Protein AF-A0A498Q0D4-F1 (afdb_monomer)

Structure (mmCIF, N/CA/C/O backbone):
data_AF-A0A498Q0D4-F1
#
_entry.id   AF-A0A498Q0D4-F1
#
loop_
_atom_site.group_PDB
_atom_site.id
_atom_site.type_symbol
_atom_site.label_atom_id
_atom_site.label_alt_id
_atom_site.label_comp_id
_atom_site.label_asym_id
_atom_site.label_entity_id
_atom_site.label_seq_id
_atom_site.pdbx_PDB_ins_code
_atom_site.Cartn_x
_atom_site.Cartn_y
_atom_site.Cartn_z
_atom_site.occupancy
_atom_site.B_iso_or_equiv
_atom_site.auth_seq_id
_atom_site.auth_comp_id
_atom_site.auth_asym_id
_atom_site.auth_atom_id
_atom_site.pdbx_PDB_model_num
ATOM 1 N N . MET A 1 1 ? -9.023 2.139 27.130 1.00 34.03 1 MET A N 1
ATOM 2 C CA . MET A 1 1 ? -8.123 1.333 26.272 1.00 34.03 1 MET A CA 1
ATOM 3 C C . MET A 1 1 ? -8.940 0.749 25.131 1.00 34.03 1 MET A C 1
ATOM 5 O O . MET A 1 1 ? -9.715 -0.170 25.361 1.00 34.03 1 MET A O 1
ATOM 9 N N . VAL A 1 2 ? -8.842 1.318 23.928 1.00 39.56 2 VAL A N 1
ATOM 10 C CA . VAL A 1 2 ? -9.540 0.787 22.747 1.00 39.56 2 VAL A CA 1
ATOM 11 C C . VAL A 1 2 ? -8.792 -0.467 22.300 1.00 39.56 2 VAL A C 1
ATOM 13 O O . VAL A 1 2 ? -7.667 -0.383 21.813 1.00 39.56 2 VAL A O 1
ATOM 16 N N . LYS A 1 3 ? -9.391 -1.642 22.519 1.00 35.66 3 LYS A N 1
ATOM 17 C CA . LYS A 1 3 ? -8.954 -2.893 21.890 1.00 35.66 3 LYS A CA 1
ATOM 18 C C . LYS A 1 3 ? -9.109 -2.708 20.377 1.00 35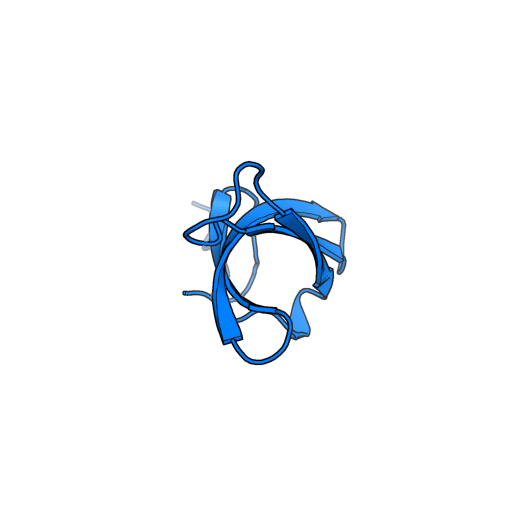.66 3 LYS A C 1
ATOM 20 O O . LYS A 1 3 ? -10.231 -2.783 19.885 1.00 35.66 3 LYS A O 1
ATOM 25 N N . ARG A 1 4 ? -8.017 -2.445 19.646 1.00 44.81 4 ARG A N 1
ATOM 26 C CA . ARG A 1 4 ? -8.027 -2.507 18.176 1.00 44.81 4 ARG A CA 1
ATOM 27 C C . ARG A 1 4 ? -8.504 -3.907 17.789 1.00 44.81 4 ARG A C 1
ATOM 29 O O . ARG A 1 4 ? -7.879 -4.898 18.170 1.00 44.81 4 ARG A O 1
ATOM 36 N N . LYS A 1 5 ? -9.643 -4.007 17.097 1.00 44.25 5 LYS A N 1
ATOM 37 C CA . LYS A 1 5 ? -10.049 -5.264 16.464 1.00 44.25 5 LYS A CA 1
ATOM 38 C C . LYS A 1 5 ? -8.924 -5.649 15.509 1.00 44.25 5 LYS A C 1
ATOM 40 O O . LYS A 1 5 ? -8.526 -4.846 14.671 1.00 44.25 5 LYS A O 1
ATOM 45 N N . LYS A 1 6 ? -8.410 -6.867 15.652 1.00 46.19 6 LYS A N 1
ATOM 46 C CA . LYS A 1 6 ? -7.550 -7.527 14.667 1.00 46.19 6 LYS A CA 1
ATOM 47 C C . LYS A 1 6 ? -8.288 -7.471 13.314 1.00 46.19 6 LYS A C 1
ATOM 49 O O . LYS A 1 6 ? -9.209 -8.255 13.119 1.00 46.19 6 LYS A O 1
ATOM 54 N N . GLY A 1 7 ? -7.985 -6.480 12.469 1.00 56.25 7 GLY A N 1
ATOM 55 C CA . GLY A 1 7 ? -8.667 -6.241 11.186 1.00 56.25 7 GLY A CA 1
ATOM 56 C C . GLY A 1 7 ? -9.167 -4.814 10.907 1.00 56.25 7 GLY A C 1
ATOM 57 O O . GLY A 1 7 ? -9.642 -4.572 9.803 1.00 56.25 7 GLY A O 1
ATOM 58 N N . GLU A 1 8 ? -9.078 -3.861 11.842 1.00 72.81 8 GLU A N 1
ATOM 59 C CA . GLU A 1 8 ? -9.435 -2.461 11.550 1.00 72.81 8 GLU A CA 1
ATOM 60 C C . GLU A 1 8 ? -8.195 -1.682 11.092 1.00 72.81 8 GLU A C 1
ATOM 62 O O . GLU A 1 8 ? -7.366 -1.270 11.902 1.00 72.81 8 GLU A O 1
ATOM 67 N N . LEU A 1 9 ? -8.053 -1.546 9.772 1.00 82.12 9 LEU A N 1
ATOM 68 C CA . LEU A 1 9 ? -6.964 -0.813 9.128 1.00 82.12 9 LEU A CA 1
ATOM 69 C C . LEU A 1 9 ? -7.001 0.662 9.533 1.00 82.12 9 LEU A C 1
ATOM 71 O O . LEU A 1 9 ? -8.057 1.295 9.491 1.00 82.12 9 LEU A O 1
ATOM 75 N N . SER A 1 10 ? -5.847 1.213 9.896 1.00 87.50 10 SER A N 1
ATOM 76 C CA . SER A 1 10 ? -5.687 2.605 10.315 1.00 87.50 10 SER A CA 1
ATOM 77 C C . SER A 1 10 ? -4.578 3.304 9.531 1.00 87.50 10 SER A C 1
ATOM 79 O O . SER A 1 10 ? -3.663 2.670 9.011 1.00 87.50 10 SER A O 1
ATOM 81 N N . ALA A 1 11 ? -4.633 4.636 9.458 1.00 89.19 11 ALA A N 1
ATOM 82 C CA . ALA A 1 11 ? -3.511 5.408 8.929 1.00 89.19 11 ALA A CA 1
ATOM 83 C C . ALA A 1 11 ? -2.247 5.169 9.774 1.00 89.19 11 ALA A C 1
ATOM 85 O O . ALA A 1 11 ? -2.311 5.156 11.004 1.00 89.19 11 ALA A O 1
ATOM 86 N N . GLY A 1 12 ? -1.116 4.976 9.099 1.00 89.94 12 GLY A N 1
ATOM 87 C CA . GLY A 1 12 ? 0.164 4.570 9.672 1.00 89.94 12 GLY A CA 1
ATOM 88 C C . GLY A 1 12 ? 0.388 3.058 9.720 1.00 89.94 12 GLY A C 1
ATOM 89 O O . GLY A 1 12 ? 1.520 2.644 9.946 1.00 89.94 12 GLY A O 1
ATOM 90 N N . ASP A 1 13 ? -0.637 2.231 9.489 1.00 89.62 13 ASP A N 1
ATOM 91 C CA . ASP A 1 13 ? -0.452 0.780 9.454 1.00 89.62 13 ASP A CA 1
ATOM 92 C C . ASP A 1 13 ? 0.266 0.351 8.164 1.00 89.62 13 ASP A C 1
ATOM 94 O O . ASP A 1 13 ? 0.052 0.917 7.085 1.00 89.62 13 ASP A O 1
ATOM 98 N N . HIS A 1 14 ? 1.092 -0.689 8.276 1.00 90.06 14 HIS A N 1
ATOM 99 C CA . HIS A 1 14 ? 1.746 -1.323 7.138 1.00 90.06 14 HIS A CA 1
ATOM 100 C C . HIS A 1 14 ? 0.913 -2.494 6.618 1.00 90.06 14 HIS A C 1
ATOM 102 O O . HIS A 1 14 ? 0.416 -3.327 7.381 1.00 90.06 14 HIS A O 1
ATOM 108 N N . VAL A 1 15 ? 0.775 -2.560 5.300 1.00 89.00 15 VAL A N 1
ATOM 109 C CA . VAL A 1 15 ? -0.002 -3.580 4.595 1.00 89.00 15 VAL A CA 1
ATOM 110 C C . VAL A 1 15 ? 0.801 -4.130 3.431 1.00 89.00 15 VAL A C 1
ATOM 112 O O . VAL A 1 15 ? 1.591 -3.411 2.820 1.00 89.00 15 VAL A O 1
ATOM 115 N N . ARG A 1 16 ? 0.587 -5.402 3.106 1.00 88.94 16 ARG A N 1
ATOM 116 C CA . ARG A 1 16 ? 1.087 -5.993 1.864 1.00 88.94 16 ARG A CA 1
ATOM 117 C C . ARG A 1 16 ? 0.026 -5.846 0.793 1.00 88.94 16 ARG A C 1
ATOM 119 O O . ARG A 1 16 ? -1.146 -6.140 1.031 1.00 88.94 16 ARG A O 1
ATOM 126 N N . VAL A 1 17 ? 0.445 -5.383 -0.376 1.00 87.00 17 VAL A N 1
ATOM 127 C CA . VAL A 1 17 ? -0.419 -5.233 -1.545 1.00 87.00 17 VAL A CA 1
ATOM 128 C C . VAL A 1 17 ? 0.257 -5.811 -2.770 1.00 87.00 17 VAL A C 1
ATOM 130 O O . VAL A 1 17 ? 1.478 -5.767 -2.895 1.00 87.00 17 VAL A O 1
ATOM 133 N N . VAL A 1 18 ? -0.549 -6.313 -3.696 1.00 86.69 18 VAL A N 1
ATOM 134 C CA . VAL A 1 18 ? -0.080 -6.696 -5.024 1.00 86.69 18 VAL A CA 1
ATOM 135 C C . VAL A 1 18 ? -0.258 -5.489 -5.938 1.00 86.69 18 VAL A C 1
ATOM 137 O O . VAL A 1 18 ? -1.370 -4.980 -6.084 1.00 86.69 18 VAL A O 1
ATOM 140 N N . PHE A 1 19 ? 0.834 -5.015 -6.534 1.00 82.62 19 PHE A N 1
ATOM 141 C CA . PHE A 1 19 ? 0.813 -3.948 -7.530 1.00 82.62 19 PHE A CA 1
ATOM 142 C C . PHE A 1 19 ? 1.500 -4.443 -8.806 1.00 82.62 19 PHE A C 1
ATOM 144 O O . PHE A 1 19 ? 2.691 -4.756 -8.803 1.00 82.62 19 PHE A O 1
ATOM 151 N N . GLY A 1 20 ? 0.735 -4.556 -9.895 1.00 84.38 20 GLY A N 1
ATOM 152 C CA . GLY A 1 20 ? 1.174 -5.310 -11.073 1.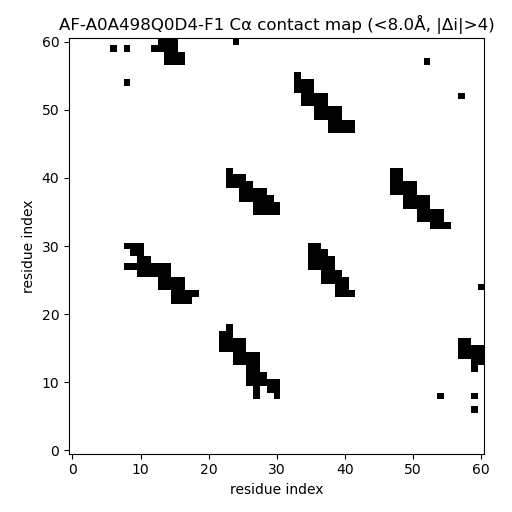00 84.38 20 GLY A CA 1
ATOM 153 C C . GLY A 1 20 ? 1.325 -6.796 -10.733 1.00 84.38 20 GLY A C 1
ATOM 154 O O . GLY A 1 20 ? 0.409 -7.384 -10.167 1.00 84.38 20 GLY A O 1
ATOM 155 N N . ASP A 1 21 ? 2.493 -7.371 -11.023 1.00 87.44 21 ASP A N 1
ATOM 156 C CA . ASP A 1 21 ? 2.812 -8.788 -10.771 1.00 87.44 21 ASP A CA 1
ATOM 157 C C . ASP A 1 21 ? 3.701 -9.004 -9.533 1.00 87.44 21 ASP A C 1
ATOM 159 O O . ASP A 1 21 ? 4.300 -10.068 -9.360 1.00 87.44 21 ASP A O 1
ATOM 163 N N . ARG A 1 22 ? 3.861 -7.979 -8.686 1.00 87.19 22 ARG A N 1
ATOM 164 C CA . ARG A 1 22 ? 4.749 -8.024 -7.517 1.00 87.19 22 ARG A CA 1
ATOM 165 C C . ARG A 1 22 ? 4.034 -7.601 -6.243 1.00 87.19 22 ARG A C 1
ATOM 167 O O . ARG A 1 22 ? 3.155 -6.740 -6.254 1.00 87.19 22 ARG A O 1
ATOM 174 N N . GLU A 1 23 ? 4.450 -8.208 -5.138 1.00 87.62 23 GLU A N 1
ATOM 175 C CA . GLU A 1 23 ? 4.038 -7.805 -3.798 1.00 87.62 23 GLU A CA 1
ATOM 176 C C . GLU A 1 23 ? 4.931 -6.682 -3.279 1.00 87.62 23 GLU A C 1
ATOM 178 O O . GLU A 1 23 ? 6.158 -6.741 -3.373 1.00 87.62 23 GLU A O 1
ATOM 183 N N . TYR A 1 24 ? 4.295 -5.673 -2.697 1.00 87.56 24 TYR A N 1
ATOM 184 C CA . TYR A 1 24 ? 4.949 -4.533 -2.081 1.00 87.56 24 TYR A CA 1
ATOM 185 C C . TYR A 1 24 ? 4.393 -4.298 -0.685 1.00 87.56 24 TYR A C 1
ATOM 187 O O . TYR A 1 24 ? 3.203 -4.491 -0.421 1.00 87.56 24 TYR A O 1
ATOM 195 N N . THR A 1 25 ? 5.257 -3.812 0.199 1.00 88.94 25 THR A N 1
ATOM 196 C CA . THR A 1 25 ? 4.825 -3.259 1.479 1.00 88.94 25 THR A CA 1
ATOM 197 C C . THR A 1 25 ? 4.458 -1.797 1.277 1.00 88.94 25 THR A C 1
ATOM 199 O O . THR A 1 25 ? 5.252 -0.995 0.783 1.00 88.94 25 THR A O 1
ATOM 202 N N . GLY A 1 26 ? 3.239 -1.452 1.665 1.00 90.75 26 G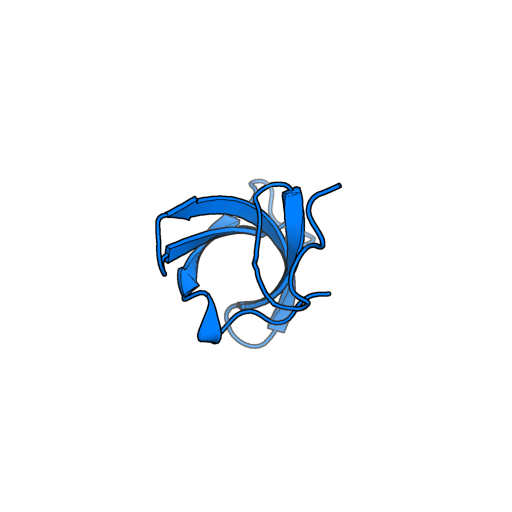LY A N 1
ATOM 203 C CA . GLY A 1 26 ? 2.727 -0.096 1.654 1.00 90.75 26 GLY A CA 1
ATOM 204 C C . GLY A 1 26 ? 2.363 0.389 3.042 1.00 90.75 26 GLY A C 1
ATOM 205 O O . GLY A 1 26 ? 2.132 -0.395 3.961 1.00 90.75 26 GLY A O 1
ATOM 206 N N . THR A 1 27 ? 2.277 1.704 3.175 1.00 93.31 27 THR A N 1
ATOM 207 C CA . THR A 1 27 ? 1.825 2.370 4.394 1.00 93.31 27 THR A CA 1
ATOM 208 C C . THR A 1 27 ? 0.484 3.022 4.123 1.00 93.31 27 THR A C 1
ATOM 210 O O . THR A 1 27 ? 0.330 3.773 3.158 1.00 93.31 27 THR A O 1
ATOM 213 N N . ILE A 1 28 ? -0.502 2.756 4.972 1.00 92.31 28 ILE A N 1
ATOM 214 C CA . ILE A 1 28 ? -1.809 3.390 4.860 1.00 92.31 28 ILE A CA 1
ATOM 215 C C . ILE A 1 28 ? -1.665 4.861 5.232 1.00 92.31 28 ILE A C 1
ATOM 217 O O . ILE A 1 28 ? -1.320 5.197 6.360 1.00 92.31 28 ILE A O 1
ATOM 221 N N . THR A 1 29 ? -1.973 5.761 4.311 1.00 93.44 29 THR A N 1
ATOM 222 C CA . THR A 1 29 ? -1.954 7.205 4.576 1.00 93.44 29 THR A CA 1
ATOM 223 C C . THR A 1 29 ? -3.319 7.729 4.987 1.00 93.44 29 THR A C 1
ATOM 225 O O . THR A 1 29 ? -3.413 8.703 5.734 1.00 93.44 29 THR A O 1
ATOM 228 N N . ARG A 1 30 ? -4.400 7.077 4.544 1.00 91.06 30 ARG A N 1
ATOM 229 C CA . ARG A 1 30 ? -5.767 7.470 4.893 1.00 91.06 30 ARG A CA 1
ATOM 230 C C . ARG A 1 30 ? -6.741 6.308 4.775 1.00 91.06 30 ARG A C 1
ATOM 232 O O . ARG A 1 30 ? -6.697 5.547 3.816 1.00 91.06 30 ARG A O 1
ATOM 239 N N . VAL A 1 31 ? -7.701 6.253 5.691 1.00 90.06 31 VAL A N 1
ATOM 240 C CA . VAL A 1 31 ? -8.853 5.345 5.625 1.00 90.06 31 VAL A CA 1
ATOM 241 C C . VAL A 1 31 ? -10.128 6.180 5.560 1.00 90.06 31 VAL A C 1
ATOM 243 O O . VAL A 1 31 ? -10.301 7.130 6.321 1.00 90.06 31 VAL A O 1
ATOM 246 N N . SER A 1 32 ? -11.012 5.866 4.618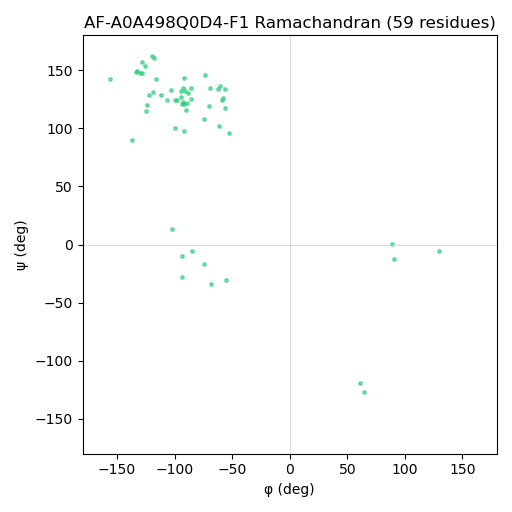 1.00 88.00 32 SER A N 1
ATOM 247 C CA . SER A 1 32 ? -12.303 6.529 4.435 1.00 88.00 32 SER A CA 1
ATOM 248 C C . SER A 1 32 ? -13.382 5.480 4.166 1.00 88.00 32 SER A C 1
ATOM 250 O O . SER A 1 32 ? -13.629 5.075 3.029 1.00 88.00 32 SER A O 1
ATOM 252 N N . GLY A 1 33 ? -14.008 4.993 5.239 1.00 85.88 33 GLY A N 1
ATOM 253 C CA . GLY A 1 33 ? -14.941 3.870 5.165 1.00 85.88 33 GLY A CA 1
ATOM 254 C C . GLY A 1 33 ? -14.238 2.612 4.649 1.00 85.88 33 GLY A C 1
ATOM 255 O O . GLY A 1 33 ? -13.274 2.152 5.247 1.00 85.88 33 GLY A O 1
ATOM 256 N N . TYR A 1 34 ? -14.698 2.080 3.516 1.00 84.12 34 TYR A N 1
ATOM 257 C CA . TYR A 1 34 ? -14.106 0.902 2.868 1.00 84.12 34 TYR A CA 1
ATOM 258 C C . TYR A 1 34 ? -12.924 1.228 1.940 1.00 84.12 34 TYR A C 1
ATOM 260 O O . TYR A 1 34 ? -12.318 0.310 1.389 1.00 84.12 34 TYR A O 1
ATOM 268 N N . ARG A 1 35 ? -12.622 2.515 1.72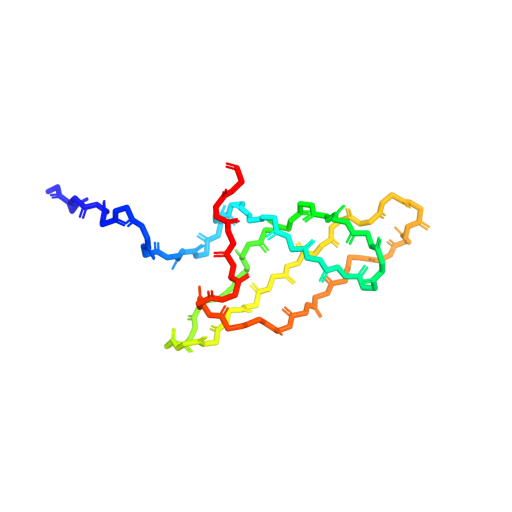6 1.00 88.75 35 ARG A N 1
ATOM 269 C CA . ARG A 1 35 ? -11.544 2.994 0.855 1.00 88.75 35 ARG A CA 1
ATOM 270 C C . ARG A 1 35 ? -10.287 3.252 1.669 1.00 88.75 35 ARG A C 1
ATOM 272 O O . ARG A 1 35 ? -10.323 4.019 2.629 1.00 88.75 35 ARG A O 1
ATOM 279 N N . VAL A 1 36 ? -9.179 2.657 1.254 1.00 90.94 36 VAL A N 1
ATOM 280 C CA . VAL A 1 36 ? -7.892 2.760 1.938 1.00 90.94 36 VAL A CA 1
ATOM 281 C C . VAL A 1 36 ? -6.852 3.280 0.960 1.00 90.94 36 VAL A C 1
ATOM 283 O O . VAL A 1 36 ? -6.612 2.683 -0.084 1.00 90.94 36 VAL A O 1
ATOM 286 N N . TYR A 1 37 ? -6.255 4.416 1.289 1.00 92.88 37 TYR A N 1
ATOM 287 C CA . TYR A 1 37 ? -5.159 5.002 0.533 1.00 92.88 37 TYR A CA 1
ATOM 288 C C . TYR A 1 37 ? -3.860 4.447 1.087 1.00 92.88 37 TYR A C 1
ATOM 290 O O . TYR A 1 37 ? -3.584 4.592 2.279 1.00 92.88 37 TYR A O 1
ATOM 298 N N . VAL A 1 38 ? -3.085 3.809 0.220 1.00 92.94 38 V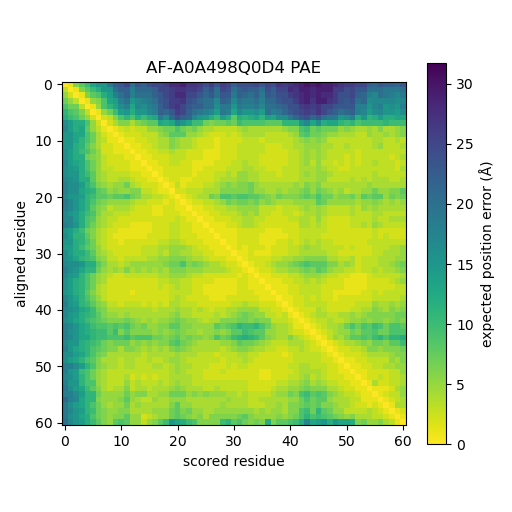AL A N 1
ATOM 299 C CA . VAL A 1 38 ? -1.816 3.182 0.568 1.00 92.94 38 VAL A CA 1
ATOM 300 C C . VAL A 1 38 ? -0.735 3.806 -0.290 1.00 92.94 38 VAL A C 1
ATOM 302 O O . VAL A 1 38 ? -0.861 3.872 -1.513 1.00 92.94 38 VAL A O 1
ATOM 305 N N . THR A 1 39 ? 0.324 4.259 0.360 1.00 94.12 39 THR A N 1
ATOM 306 C CA . THR A 1 39 ? 1.527 4.752 -0.296 1.00 94.12 39 THR A CA 1
ATOM 307 C C . THR A 1 39 ? 2.565 3.642 -0.316 1.00 94.12 39 THR A C 1
ATOM 309 O O . THR A 1 39 ? 2.897 3.066 0.720 1.00 94.12 39 THR A O 1
ATOM 312 N N . LEU A 1 40 ? 3.040 3.322 -1.513 1.00 90.62 40 LEU A N 1
ATOM 313 C CA . LEU A 1 40 ? 3.999 2.267 -1.790 1.00 90.62 40 LEU A CA 1
ATOM 314 C C . LEU A 1 40 ? 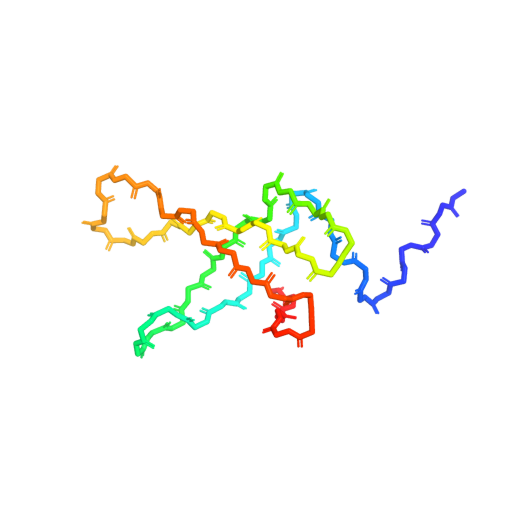5.374 2.866 -2.030 1.00 90.62 40 LEU A C 1
ATOM 316 O O . LEU A 1 40 ? 5.529 3.798 -2.821 1.00 90.62 40 LEU A O 1
ATOM 320 N N . HIS A 1 41 ? 6.365 2.276 -1.373 1.00 82.81 41 HIS A N 1
ATOM 321 C CA . HIS A 1 41 ? 7.768 2.537 -1.641 1.00 82.81 41 HIS A CA 1
ATOM 322 C C . HIS A 1 41 ? 8.282 1.404 -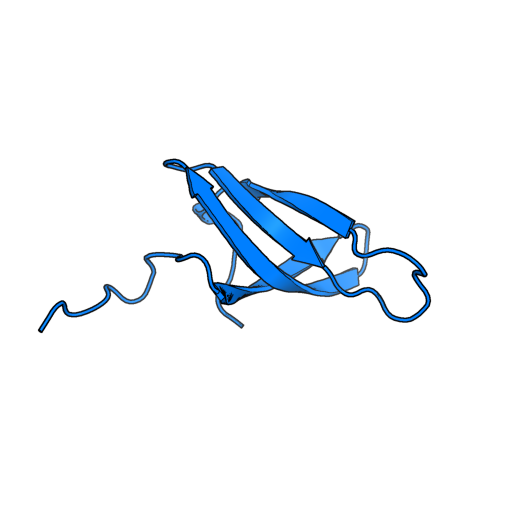2.524 1.00 82.81 41 HIS A C 1
ATOM 324 O O . HIS A 1 41 ? 8.520 0.292 -2.056 1.00 82.81 41 HIS A O 1
ATOM 330 N N . ILE A 1 42 ? 8.370 1.676 -3.823 1.00 84.25 42 ILE A N 1
ATOM 331 C CA . ILE A 1 42 ? 8.877 0.730 -4.813 1.00 84.25 42 ILE A CA 1
ATOM 332 C C . ILE A 1 42 ? 10.369 1.005 -4.969 1.00 84.25 42 ILE A C 1
ATOM 334 O O . ILE A 1 42 ? 10.758 2.123 -5.298 1.00 84.25 42 ILE A O 1
ATOM 338 N N . GLU A 1 43 ? 11.208 -0.003 -4.732 1.00 81.56 43 GLU A N 1
ATOM 339 C CA . GLU A 1 43 ? 12.643 0.132 -4.987 1.00 81.56 43 GLU A CA 1
ATOM 340 C C . GLU A 1 43 ? 12.887 0.480 -6.462 1.00 81.56 43 GLU A C 1
ATOM 342 O O . GLU A 1 43 ? 12.432 -0.227 -7.364 1.00 81.56 43 GLU A O 1
ATOM 347 N N . GLY A 1 44 ? 13.592 1.589 -6.695 1.00 83.19 44 GLY A N 1
ATOM 348 C CA . GLY A 1 44 ? 13.866 2.118 -8.031 1.00 83.19 44 GLY A CA 1
ATOM 349 C C . GLY A 1 44 ? 12.814 3.088 -8.578 1.00 83.19 44 GLY A C 1
ATOM 350 O O . GLY A 1 44 ? 12.989 3.567 -9.694 1.00 83.19 44 GLY A O 1
ATOM 351 N N . ALA A 1 45 ? 11.751 3.396 -7.829 1.00 82.88 45 ALA A N 1
ATOM 352 C CA . ALA A 1 45 ? 10.877 4.524 -8.141 1.00 82.88 45 ALA A CA 1
ATOM 353 C C . ALA A 1 45 ? 11.404 5.800 -7.469 1.00 82.88 45 ALA A C 1
ATOM 355 O O . ALA A 1 45 ? 11.678 5.794 -6.268 1.00 82.88 45 ALA A O 1
ATOM 356 N N . ASP A 1 46 ? 11.515 6.886 -8.235 1.00 84.00 46 ASP A N 1
ATOM 357 C CA . ASP A 1 46 ? 11.905 8.199 -7.702 1.00 84.00 46 ASP A CA 1
ATOM 358 C C . ASP A 1 46 ? 10.816 8.787 -6.791 1.00 84.00 46 ASP A C 1
ATOM 360 O O . ASP A 1 46 ? 11.116 9.416 -5.776 1.00 84.00 46 ASP A O 1
ATOM 364 N N . ASP A 1 47 ? 9.548 8.519 -7.118 1.00 85.62 47 ASP A N 1
ATOM 365 C CA . ASP A 1 47 ? 8.385 9.003 -6.381 1.00 85.62 47 ASP A CA 1
ATOM 366 C C . ASP A 1 47 ? 7.576 7.856 -5.751 1.00 85.62 47 ASP A C 1
ATOM 368 O O . ASP A 1 47 ? 7.383 6.798 -6.364 1.00 85.62 47 ASP A O 1
ATOM 372 N N . PRO A 1 48 ? 7.034 8.058 -4.536 1.00 86.31 48 PRO A N 1
ATOM 373 C CA . PRO A 1 48 ? 6.168 7.080 -3.901 1.00 86.31 48 PRO A CA 1
ATOM 374 C C . PRO A 1 48 ? 4.823 6.974 -4.632 1.00 86.31 48 PRO A C 1
ATOM 376 O O . PRO A 1 48 ? 4.156 7.969 -4.928 1.00 86.31 48 PRO A O 1
ATOM 379 N N . VAL A 1 49 ? 4.367 5.743 -4.863 1.00 88.81 49 VAL A N 1
ATOM 380 C CA . VAL A 1 49 ? 3.109 5.489 -5.574 1.00 88.81 49 VAL A CA 1
ATOM 381 C C . VAL A 1 49 ? 1.966 5.428 -4.576 1.00 88.81 49 VAL A C 1
ATOM 383 O O . VAL A 1 49 ? 1.897 4.522 -3.750 1.00 88.81 49 VAL A O 1
ATOM 386 N N . THR A 1 50 ? 1.025 6.367 -4.658 1.00 90.19 50 THR A N 1
ATOM 387 C CA . THR A 1 50 ? -0.204 6.299 -3.857 1.00 90.19 50 THR A CA 1
ATOM 388 C C . THR A 1 50 ? -1.310 5.628 -4.658 1.00 90.19 50 THR A C 1
ATOM 390 O O . THR A 1 50 ? -1.687 6.099 -5.727 1.00 90.19 50 THR A O 1
ATOM 393 N N . SER A 1 51 ? -1.841 4.530 -4.128 1.00 90.06 51 SER A N 1
ATOM 394 C CA . SER A 1 51 ? -2.928 3.764 -4.735 1.00 90.06 51 SER A CA 1
ATOM 395 C C . SER A 1 51 ? -4.099 3.583 -3.778 1.00 90.06 51 SER A C 1
ATOM 397 O O . SER A 1 51 ? -3.960 3.627 -2.553 1.00 90.06 51 SER A O 1
ATOM 399 N N . LEU A 1 52 ? -5.280 3.409 -4.367 1.00 91.38 52 LEU A N 1
ATOM 400 C CA . LEU A 1 52 ? -6.531 3.206 -3.653 1.00 91.38 52 LEU A CA 1
ATOM 401 C C . LEU A 1 52 ? -6.874 1.719 -3.620 1.00 91.38 52 LEU A C 1
ATOM 403 O O . LEU A 1 52 ? -7.051 1.098 -4.664 1.00 91.38 52 LEU A O 1
ATOM 407 N N . TYR A 1 53 ? -7.060 1.193 -2.418 1.00 88.12 53 TYR A N 1
ATOM 408 C CA . TYR A 1 53 ? -7.441 -0.189 -2.162 1.00 88.12 53 TYR A CA 1
ATOM 409 C C . TYR A 1 53 ? -8.770 -0.252 -1.418 1.00 88.12 53 TYR A C 1
ATOM 411 O O . TYR A 1 53 ? -9.221 0.725 -0.806 1.00 88.12 53 TYR A O 1
ATOM 419 N N . ARG A 1 54 ? -9.410 -1.420 -1.451 1.00 87.00 54 ARG A N 1
ATOM 420 C CA . ARG A 1 54 ? -10.525 -1.713 -0.552 1.00 87.00 54 ARG A CA 1
ATOM 421 C C . ARG A 1 54 ? -9.985 -2.376 0.701 1.00 87.00 54 ARG A C 1
ATOM 423 O O . ARG A 1 54 ? -9.088 -3.204 0.627 1.00 87.00 54 ARG A O 1
ATOM 430 N N . ALA A 1 55 ? -10.578 -2.058 1.847 1.00 82.75 55 ALA A N 1
ATOM 431 C CA . ALA A 1 55 ? -10.155 -2.625 3.126 1.00 82.75 55 ALA A CA 1
ATOM 432 C C . ALA A 1 55 ? -10.163 -4.168 3.146 1.00 82.75 55 ALA A C 1
ATOM 434 O O . ALA A 1 55 ? -9.341 -4.763 3.828 1.00 82.75 55 ALA A O 1
ATOM 435 N N . GLY A 1 56 ? -11.062 -4.810 2.387 1.00 79.75 56 GLY A N 1
ATOM 436 C CA . GLY A 1 56 ? -11.134 -6.274 2.286 1.00 79.75 56 GLY A CA 1
ATOM 437 C C . GLY A 1 56 ? -10.035 -6.923 1.439 1.00 79.75 56 GLY A C 1
ATOM 438 O O . GLY A 1 56 ? -9.818 -8.121 1.578 1.00 79.75 56 GLY A O 1
ATOM 439 N N . ASP A 1 57 ? -9.341 -6.144 0.606 1.00 80.56 57 ASP A N 1
ATOM 440 C CA . ASP A 1 57 ? -8.277 -6.636 -0.280 1.00 80.56 57 ASP A CA 1
ATOM 441 C C . ASP A 1 57 ? -6.886 -6.496 0.367 1.00 80.56 57 ASP A C 1
ATOM 443 O O . ASP A 1 57 ? -5.893 -6.991 -0.162 1.00 80.56 57 ASP A O 1
ATOM 447 N N . LEU A 1 58 ? -6.797 -5.792 1.501 1.00 82.00 58 LEU A N 1
ATOM 448 C CA . LEU A 1 58 ? -5.543 -5.491 2.179 1.00 82.00 58 LEU A CA 1
ATOM 449 C C . LEU A 1 58 ? -5.232 -6.519 3.261 1.00 82.00 58 LEU A C 1
ATOM 451 O O . LEU A 1 58 ? -6.054 -6.798 4.137 1.00 82.00 58 LEU A O 1
ATOM 455 N N . VAL A 1 59 ? -3.996 -7.013 3.245 1.00 80.31 59 VAL A N 1
ATOM 456 C CA . VAL A 1 59 ? -3.482 -7.937 4.256 1.00 80.31 59 VAL A CA 1
ATOM 457 C C . VAL A 1 59 ? -2.500 -7.183 5.163 1.00 80.31 59 VAL A C 1
ATOM 459 O O . VAL A 1 59 ? -1.547 -6.589 4.650 1.00 80.31 59 VAL A O 1
ATOM 462 N N . PRO A 1 60 ? -2.704 -7.170 6.496 1.00 78.31 60 PRO A N 1
ATOM 463 C CA . PRO A 1 60 ? -1.732 -6.609 7.436 1.00 78.31 60 PRO A CA 1
ATOM 464 C C . PRO A 1 60 ? -0.357 -7.273 7.270 1.00 78.31 60 PRO A C 1
ATOM 466 O O . PRO A 1 60 ? -0.293 -8.499 7.146 1.00 78.31 60 PRO A O 1
ATOM 469 N N . ALA A 1 61 ? 0.710 -6.468 7.226 1.00 74.94 61 ALA A N 1
ATOM 470 C CA . ALA A 1 61 ? 2.066 -6.926 6.901 1.00 74.94 61 ALA A CA 1
ATOM 471 C C . ALA A 1 61 ? 2.786 -7.667 8.036 1.00 74.94 61 ALA A C 1
ATOM 473 O O . ALA A 1 61 ? 2.512 -7.369 9.221 1.00 74.94 61 ALA A O 1
#

Solvent-accessible surface area (backbone atoms only — not comparable to full-atom values): 3791 Å² total; per-residue (Å²): 133,85,78,77,59,94,84,70,83,47,60,74,40,53,28,38,43,75,59,89,97,42,80,42,62,24,36,23,73,41,64,58,89,60,41,30,34,29,39,29,72,53,91,92,51,96,64,72,49,74,45,83,43,47,58,89,76,55,41,80,101

Foldseek 3Di:
DDPPPPQDDDAQFWWWDDDPNDIFIWGFHDDDPQKTWTWTDDVPDPDIDIDIDGSVRTHGD

Nearest PDB structures (foldseek):
  1y71-assembly1_A  TM=7.574E-01  e=8.236E-02  Bacillus cereus
  8fkt-assembly1_LE  TM=8.220E-01  e=1.556E-01  Homo sapiens
  8fkz-assembly1_LE  TM=8.212E-01  e=1.851E-01  Homo sapiens
  9bcu-assembly1_G  TM=7.642E-01  e=1.386E-01  Thermococcus kodakarensis
  3p8b-assembly1_B  TM=6.817E-01  e=2.940E-01  Pyrococcus furiosus

Mean predicted aligned error: 6.3 Å

Sequence (61 aa):
MVKRKKGELSAGDHVRVVFGDREYTGTITRVSGYRVYVTLHIEGADDPVTSLYRAGDLVPA

Radius of gyration: 11.78 Å; Cα contacts (8 Å, |Δi|>4): 108; chains: 1; bounding box: 29×18×37 Å

pLDDT: mean 81.69, std 14.79, range [34.03, 94.12]

Organism: NCBI:txid2341086

Secondary structure (DSSP, 8-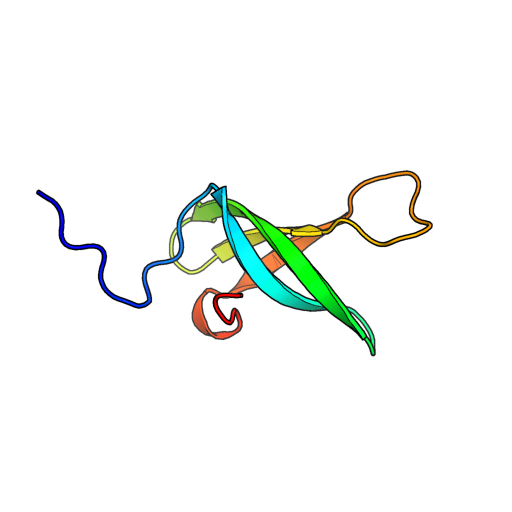state):
-----TT---TT-EEEEEETTEEEEEEEEEEETTEEEEEE--TT-SS-EEEEEEGGG-EE-